Protein AF-A0A6J1WFA6-F1 (afdb_monomer_lite)

Secondary structure (DSSP, 8-state):
--SS-S----SHHHHHHHHHHHHHHHHHHHHHHHHHHHHTT--SSTT----THHHHHHHHHHHHHHHHHHHHHH----SHHHHHHHHHHTSS---

pLDDT: mean 85.5, std 12.62, range [50.16, 96.88]

Sequence (95 aa):
MALDDVEGGQGPAAWLRRWWRALLAEVVATLLLVLLGVASLIKLKPEQDVPLTNPALAFGFVVLMNIQAFGATSGAHMNPAVTLAAVLYGDMALA

Radius of gyration: 19.09 Å; chains: 1; bounding box: 49×29×56 Å

Foldseek 3Di:
DDDPPPDPDPDPVVVCVVCV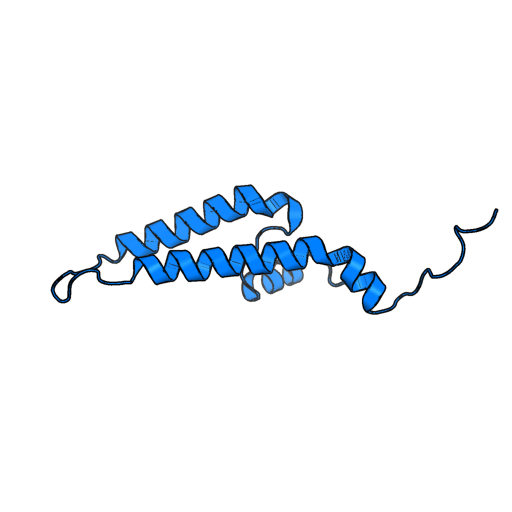QQVVLLVVLLCQLCVQLVVQCDDPDPPDDRPPVRSVVRNVVSQVVSCVVCCVRHVSQNDPVSVVVCCVVVVDPDD

Structure (mmCIF, N/CA/C/O backbone):
data_AF-A0A6J1WFA6-F1
#
_entry.id   AF-A0A6J1WFA6-F1
#
loop_
_atom_site.group_PDB
_atom_site.id
_atom_site.type_symbol
_atom_site.label_atom_id
_atom_site.label_alt_id
_atom_site.label_comp_id
_atom_site.label_asym_id
_atom_site.label_entity_id
_atom_site.label_seq_id
_atom_site.pdbx_PDB_ins_code
_atom_site.Cartn_x
_atom_site.Cartn_y
_atom_site.Cartn_z
_atom_site.occupancy
_atom_site.B_iso_or_equiv
_atom_site.auth_seq_id
_atom_site.auth_comp_id
_atom_site.auth_asym_id
_atom_site.auth_atom_id
_atom_site.pdbx_PDB_model_num
ATOM 1 N N . MET A 1 1 ? 28.606 14.677 -30.318 1.00 55.03 1 MET A N 1
ATOM 2 C CA . MET A 1 1 ? 30.063 14.769 -30.057 1.00 55.03 1 MET A CA 1
ATOM 3 C C . MET A 1 1 ? 30.278 15.870 -29.023 1.00 55.03 1 MET A C 1
ATOM 5 O O . MET A 1 1 ? 30.111 17.026 -29.362 1.00 55.03 1 MET A O 1
ATOM 9 N N . ALA A 1 2 ? 30.545 15.616 -27.749 1.00 50.16 2 ALA A N 1
ATOM 10 C CA . ALA A 1 2 ? 30.848 14.368 -27.066 1.00 50.16 2 ALA A CA 1
ATOM 11 C C . ALA A 1 2 ? 30.572 14.551 -25.560 1.00 50.16 2 ALA A C 1
ATOM 13 O O 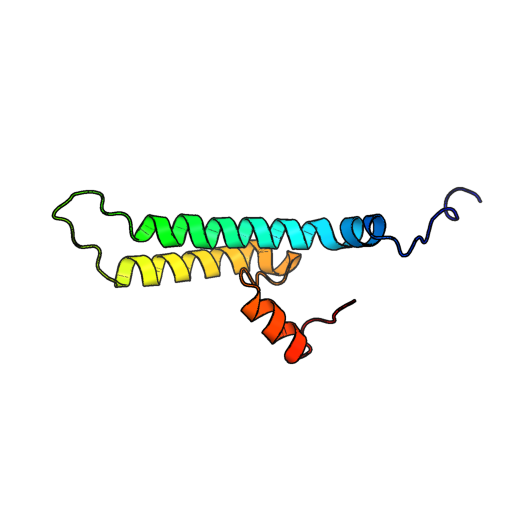. ALA A 1 2 ? 31.483 14.931 -24.837 1.00 50.16 2 ALA A O 1
ATOM 14 N N . LEU A 1 3 ? 29.331 14.313 -25.114 1.00 57.25 3 LEU A N 1
ATOM 15 C CA . LEU A 1 3 ? 28.985 13.999 -23.714 1.00 57.25 3 LEU A CA 1
ATOM 16 C C . LEU A 1 3 ? 27.798 13.008 -23.614 1.00 57.25 3 LEU A C 1
ATOM 18 O O . LEU A 1 3 ? 27.218 12.859 -22.546 1.00 57.25 3 LEU A O 1
ATOM 22 N N . ASP A 1 4 ? 27.463 12.311 -24.707 1.00 52.44 4 ASP A N 1
ATOM 23 C CA . ASP A 1 4 ? 26.414 11.276 -24.741 1.00 52.44 4 ASP A CA 1
ATOM 24 C C . ASP A 1 4 ? 26.971 9.844 -24.561 1.00 52.44 4 ASP A C 1
ATOM 26 O O . ASP A 1 4 ? 26.216 8.882 -24.627 1.00 52.44 4 ASP A O 1
ATOM 30 N N . ASP A 1 5 ? 28.275 9.685 -24.289 1.00 54.78 5 ASP A N 1
ATOM 31 C CA . ASP A 1 5 ? 28.969 8.382 -24.338 1.00 54.78 5 ASP A CA 1
ATOM 32 C C . ASP A 1 5 ? 29.805 8.046 -23.084 1.00 54.78 5 ASP A C 1
ATOM 34 O O . ASP A 1 5 ? 30.861 7.421 -23.185 1.00 54.78 5 ASP A O 1
ATOM 38 N N . VAL A 1 6 ? 29.363 8.423 -21.876 1.00 56.44 6 VAL A N 1
ATOM 39 C CA . VAL A 1 6 ? 29.975 7.904 -20.634 1.00 56.44 6 VAL A CA 1
ATOM 40 C C . VAL A 1 6 ? 28.886 7.469 -19.641 1.00 56.44 6 VAL A C 1
ATOM 42 O O . VAL A 1 6 ? 28.189 8.293 -19.063 1.00 56.44 6 VAL A O 1
ATOM 45 N N . GLU A 1 7 ? 28.780 6.143 -19.467 1.00 51.75 7 GLU A N 1
ATOM 46 C CA . GLU A 1 7 ? 28.002 5.376 -18.471 1.00 51.75 7 GLU A CA 1
ATOM 47 C C . GLU A 1 7 ? 26.565 4.934 -18.809 1.00 51.75 7 GLU A C 1
ATOM 49 O O . GLU A 1 7 ? 25.619 5.097 -18.035 1.00 51.75 7 GLU A O 1
ATOM 54 N N . GLY A 1 8 ? 26.442 4.132 -19.870 1.00 52.09 8 GLY A N 1
ATOM 55 C CA . GLY A 1 8 ? 25.503 3.000 -19.907 1.00 52.09 8 GLY A CA 1
ATOM 56 C C . GLY A 1 8 ? 25.852 1.911 -18.874 1.00 52.09 8 GLY A C 1
ATOM 57 O O . GLY A 1 8 ? 26.026 0.746 -19.221 1.00 52.09 8 GLY A O 1
ATOM 58 N N . GLY A 1 9 ? 26.016 2.283 -17.603 1.00 50.38 9 GLY A N 1
ATOM 59 C CA . GLY A 1 9 ? 26.338 1.354 -16.526 1.00 50.38 9 GLY A CA 1
ATOM 60 C C . GLY A 1 9 ? 25.096 0.585 -16.092 1.00 50.38 9 GLY A C 1
ATOM 61 O O . GLY A 1 9 ? 24.197 1.161 -15.479 1.00 50.38 9 GLY A O 1
ATOM 62 N N . GLN A 1 10 ? 25.065 -0.724 -16.345 1.00 66.19 10 GLN A N 1
ATOM 63 C CA . GLN A 1 10 ? 24.152 -1.682 -15.704 1.00 66.19 10 GLN A CA 1
ATOM 64 C C . GLN A 1 10 ? 24.515 -1.836 -14.211 1.00 66.19 10 GLN A C 1
ATOM 66 O O . GLN A 1 10 ? 24.883 -2.907 -13.743 1.00 66.19 10 GLN A O 1
ATOM 71 N N . GLY A 1 11 ? 24.507 -0.727 -13.470 1.00 76.31 11 GLY A N 1
ATOM 72 C CA . GLY A 1 11 ? 24.861 -0.657 -12.057 1.00 76.31 11 GLY A CA 1
ATOM 73 C C . GLY A 1 11 ? 23.640 -0.377 -11.172 1.00 76.31 11 GLY A C 1
ATOM 74 O O . GLY A 1 11 ? 22.658 0.208 -11.646 1.00 76.31 11 GLY A O 1
ATOM 75 N N . PRO A 1 12 ? 23.698 -0.701 -9.865 1.00 76.25 12 PRO A N 1
ATOM 76 C CA . PRO A 1 12 ? 22.579 -0.509 -8.933 1.00 76.25 12 PRO A CA 1
ATOM 77 C C . PRO A 1 12 ? 22.037 0.928 -8.906 1.00 76.25 12 PRO A C 1
ATOM 79 O O . PRO A 1 12 ? 20.831 1.147 -8.807 1.00 76.25 12 PRO A O 1
ATOM 82 N N . ALA A 1 13 ? 22.916 1.923 -9.060 1.00 82.38 13 ALA A N 1
ATOM 83 C CA . ALA A 1 13 ? 22.543 3.335 -9.066 1.00 82.38 13 ALA A CA 1
ATOM 84 C C . ALA A 1 13 ? 21.729 3.746 -10.308 1.00 82.38 13 ALA A C 1
ATOM 86 O O . ALA A 1 13 ? 20.831 4.580 -10.203 1.00 82.38 13 ALA A O 1
ATOM 87 N N . ALA A 1 14 ? 22.009 3.169 -11.482 1.00 83.56 14 ALA A N 1
ATOM 88 C CA . ALA A 1 14 ? 21.258 3.450 -12.706 1.00 83.56 14 ALA A CA 1
ATOM 89 C C . ALA A 1 14 ? 19.869 2.800 -12.678 1.00 83.56 14 ALA A C 1
ATOM 91 O O . ALA A 1 14 ? 18.886 3.439 -13.056 1.00 83.56 14 ALA A O 1
ATOM 92 N N . TRP A 1 15 ? 19.780 1.573 -12.153 1.00 84.19 15 TRP A N 1
ATOM 93 C CA . TRP A 1 15 ? 18.510 0.892 -11.900 1.00 84.19 15 TRP A CA 1
ATOM 94 C C . TRP A 1 15 ? 17.644 1.683 -10.915 1.00 84.19 15 TRP A C 1
ATOM 96 O O . TRP A 1 15 ? 16.495 2.006 -11.220 1.00 84.19 15 TRP A O 1
ATOM 106 N N . LEU A 1 16 ? 18.220 2.097 -9.779 1.00 84.19 16 LEU A N 1
ATOM 107 C CA . LEU A 1 16 ? 17.503 2.882 -8.775 1.00 84.19 16 LEU A CA 1
ATOM 108 C C . LEU A 1 16 ? 16.982 4.187 -9.378 1.00 84.19 16 LEU A C 1
ATOM 110 O O . LEU A 1 16 ? 15.814 4.523 -9.226 1.00 84.19 16 LEU A O 1
ATOM 114 N N . ARG A 1 17 ? 17.816 4.895 -10.137 1.00 83.56 17 ARG A N 1
ATOM 115 C CA . ARG A 1 17 ? 17.445 6.150 -10.800 1.00 83.56 17 ARG A CA 1
ATOM 116 C C . ARG A 1 17 ? 16.396 5.972 -11.906 1.00 83.56 17 ARG A C 1
ATOM 118 O O . ARG A 1 17 ? 15.751 6.948 -12.280 1.00 83.56 17 ARG A O 1
ATOM 125 N N . ARG A 1 18 ? 16.180 4.755 -12.412 1.00 85.38 18 ARG A N 1
ATOM 126 C CA . ARG A 1 18 ? 15.072 4.440 -13.327 1.00 85.38 18 ARG A CA 1
ATOM 127 C C . ARG A 1 18 ? 13.766 4.145 -12.584 1.00 85.38 18 ARG A C 1
ATOM 129 O O . ARG A 1 18 ? 12.717 4.597 -13.033 1.00 85.38 18 ARG A O 1
ATOM 136 N N . TRP A 1 19 ? 13.828 3.462 -11.441 1.00 87.00 19 TRP A N 1
ATOM 137 C CA . TRP A 1 19 ? 12.644 2.988 -10.707 1.00 87.00 19 TRP A CA 1
ATOM 138 C C . TRP A 1 19 ? 12.265 3.811 -9.465 1.00 87.00 19 TRP A C 1
ATOM 140 O O . TRP A 1 19 ? 11.213 3.572 -8.878 1.00 87.00 19 TRP A O 1
ATOM 150 N N . TRP A 1 20 ? 13.061 4.812 -9.074 1.00 88.19 20 TRP A N 1
ATOM 151 C CA . TRP A 1 20 ? 12.868 5.577 -7.830 1.00 88.19 20 TRP A CA 1
ATOM 152 C C . TRP A 1 20 ? 11.468 6.183 -7.677 1.00 88.19 20 TRP A C 1
ATOM 154 O O . TRP A 1 20 ? 10.935 6.203 -6.573 1.00 88.19 20 TRP A O 1
ATOM 164 N N . ARG A 1 21 ? 10.851 6.645 -8.775 1.00 88.94 21 ARG A N 1
ATOM 165 C CA . ARG A 1 21 ? 9.492 7.218 -8.765 1.00 88.94 21 ARG A CA 1
ATOM 166 C C . ARG A 1 21 ? 8.450 6.179 -8.367 1.00 88.94 21 ARG A C 1
ATOM 168 O O . ARG A 1 21 ? 7.597 6.471 -7.538 1.00 88.94 21 ARG A O 1
ATOM 175 N N . ALA A 1 22 ? 8.539 4.982 -8.945 1.00 88.62 22 ALA A N 1
ATOM 176 C CA . ALA A 1 22 ? 7.631 3.883 -8.645 1.00 88.62 22 ALA A CA 1
ATOM 177 C C . ALA A 1 22 ? 7.849 3.369 -7.214 1.00 88.62 22 ALA A C 1
ATOM 179 O O . ALA A 1 22 ? 6.884 3.187 -6.481 1.00 88.62 22 ALA A O 1
ATOM 180 N N . LEU A 1 23 ? 9.109 3.234 -6.782 1.00 88.75 23 LEU A N 1
ATOM 181 C CA . LEU A 1 23 ? 9.446 2.824 -5.415 1.00 88.75 23 LEU A CA 1
ATOM 182 C C . LEU A 1 23 ? 8.917 3.812 -4.367 1.00 88.75 23 LEU A C 1
ATOM 184 O O . LEU A 1 23 ? 8.301 3.396 -3.391 1.00 88.75 23 LEU A O 1
ATOM 188 N N . LEU A 1 24 ? 9.117 5.118 -4.572 1.00 91.94 24 LEU A N 1
ATOM 189 C CA . LEU A 1 24 ? 8.573 6.134 -3.670 1.00 91.94 24 LEU A CA 1
ATOM 190 C C . LEU A 1 24 ? 7.043 6.140 -3.672 1.00 91.94 24 LEU A C 1
ATOM 192 O O . LEU A 1 24 ? 6.448 6.257 -2.604 1.00 91.94 24 LEU A O 1
ATOM 196 N N . ALA A 1 25 ? 6.409 5.995 -4.838 1.00 91.75 25 ALA A N 1
ATOM 197 C CA . ALA A 1 25 ? 4.956 5.914 -4.934 1.00 91.75 25 ALA A CA 1
ATOM 198 C C . ALA A 1 25 ? 4.400 4.714 -4.146 1.00 91.75 25 ALA A C 1
ATOM 200 O O . ALA A 1 25 ? 3.476 4.893 -3.360 1.00 91.75 25 ALA A O 1
ATOM 201 N N . GLU A 1 26 ? 5.005 3.529 -4.264 1.00 92.75 26 GLU A N 1
ATOM 202 C CA . GLU A 1 26 ? 4.605 2.337 -3.500 1.00 92.75 26 GLU A CA 1
ATOM 203 C C . GLU A 1 26 ? 4.819 2.506 -1.990 1.00 92.75 26 GLU A C 1
ATOM 205 O O . GLU A 1 26 ? 3.953 2.129 -1.198 1.00 92.75 26 GLU A O 1
ATOM 210 N N . VAL A 1 27 ? 5.930 3.121 -1.567 1.00 94.06 27 VAL A N 1
ATOM 211 C CA . VAL A 1 27 ? 6.196 3.399 -0.145 1.00 94.06 27 VAL A CA 1
ATOM 212 C C . VAL A 1 27 ? 5.155 4.359 0.426 1.00 94.06 27 VAL A C 1
ATOM 214 O O . VAL A 1 27 ? 4.596 4.091 1.489 1.00 94.06 27 VAL A O 1
ATOM 217 N N . VAL A 1 28 ? 4.861 5.456 -0.275 1.00 94.88 28 VAL A N 1
ATOM 218 C CA . VAL 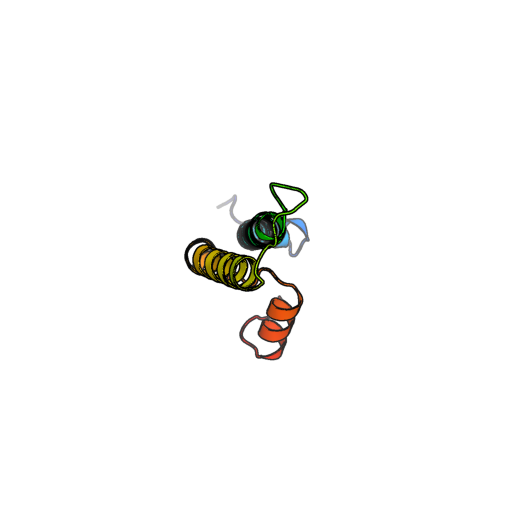A 1 28 ? 3.862 6.442 0.165 1.00 94.88 28 VAL A CA 1
ATOM 219 C C . VAL A 1 28 ? 2.461 5.836 0.162 1.00 94.88 28 VAL A C 1
ATOM 221 O O . VAL A 1 28 ? 1.723 6.008 1.130 1.00 94.88 28 VAL A O 1
ATOM 224 N N . ALA A 1 29 ? 2.092 5.087 -0.875 1.00 93.94 29 ALA A N 1
ATOM 225 C CA . ALA A 1 29 ? 0.782 4.455 -0.956 1.00 93.94 29 ALA A CA 1
ATOM 226 C C . ALA A 1 29 ? 0.587 3.410 0.160 1.00 93.94 29 ALA A C 1
ATOM 228 O O . ALA A 1 29 ? -0.451 3.401 0.824 1.00 93.94 29 ALA A O 1
ATOM 229 N N . THR A 1 30 ? 1.611 2.600 0.451 1.00 95.19 30 THR A N 1
ATOM 230 C CA . THR A 1 30 ? 1.590 1.636 1.567 1.00 95.19 30 THR A CA 1
ATOM 231 C C . THR A 1 30 ? 1.529 2.344 2.922 1.00 95.19 30 THR A C 1
ATOM 233 O O . THR A 1 30 ? 0.760 1.939 3.795 1.00 95.19 30 THR A O 1
ATOM 236 N N . LEU A 1 31 ? 2.285 3.436 3.097 1.00 95.62 31 LEU A N 1
ATOM 237 C CA . LEU A 1 31 ? 2.235 4.264 4.304 1.00 95.62 31 LEU A CA 1
ATOM 238 C C . LEU A 1 31 ? 0.816 4.786 4.541 1.00 95.62 31 LEU A C 1
ATOM 240 O O . LEU A 1 31 ? 0.304 4.648 5.646 1.00 95.62 31 LEU A O 1
ATOM 244 N N . LEU A 1 32 ? 0.174 5.355 3.517 1.00 95.50 32 LEU A N 1
ATOM 245 C CA . LEU A 1 32 ? -1.191 5.875 3.617 1.00 95.50 32 LEU A CA 1
ATOM 246 C C . LEU A 1 32 ? -2.200 4.767 3.929 1.00 95.50 32 LEU A C 1
ATOM 248 O O . LEU A 1 32 ? -3.053 4.958 4.795 1.00 95.50 32 LEU A O 1
ATOM 252 N N . LEU A 1 33 ? -2.074 3.607 3.277 1.00 95.94 33 LEU A N 1
ATOM 253 C CA . LEU A 1 33 ? -2.930 2.444 3.515 1.00 95.94 33 LEU A CA 1
ATOM 254 C C . LEU A 1 33 ? -2.874 1.989 4.974 1.00 95.94 33 LEU A C 1
ATOM 256 O O . LEU A 1 33 ? -3.914 1.836 5.615 1.00 95.94 33 LEU A O 1
ATOM 260 N N . VAL A 1 34 ? -1.668 1.811 5.515 1.00 96.12 34 VAL A N 1
ATOM 261 C CA . VAL A 1 34 ? -1.479 1.367 6.900 1.00 96.12 34 VAL A CA 1
ATOM 262 C C . VAL A 1 34 ? -1.868 2.467 7.880 1.00 96.12 34 VAL A C 1
ATOM 264 O O . VAL A 1 34 ? -2.599 2.198 8.828 1.00 96.12 34 VAL A O 1
ATOM 267 N N . LEU A 1 35 ? -1.428 3.705 7.656 1.00 95.69 35 LEU A N 1
ATOM 268 C CA . LEU A 1 35 ? -1.683 4.818 8.567 1.00 95.69 35 LEU A CA 1
ATOM 269 C C . LEU A 1 35 ? -3.182 5.075 8.719 1.00 95.69 35 LEU A C 1
ATOM 271 O O . LEU A 1 35 ? -3.691 5.073 9.835 1.00 95.69 35 LEU A O 1
ATOM 275 N N . LEU A 1 36 ? -3.892 5.275 7.609 1.00 95.56 36 LEU A N 1
ATOM 276 C CA . LEU A 1 36 ? -5.312 5.626 7.628 1.00 95.56 36 LEU A CA 1
ATOM 277 C C . LEU A 1 36 ? -6.191 4.412 7.944 1.00 95.56 36 LEU A C 1
ATOM 279 O O . LEU A 1 36 ? -7.166 4.530 8.688 1.00 95.56 36 LEU A O 1
ATOM 283 N N . GLY A 1 37 ? -5.822 3.234 7.435 1.00 94.25 37 GLY A N 1
ATOM 284 C CA . GLY A 1 37 ? -6.514 1.988 7.733 1.00 94.25 37 GLY A CA 1
ATOM 285 C C . GLY A 1 37 ? -6.431 1.630 9.216 1.00 94.25 37 GLY A C 1
ATOM 286 O O . GLY A 1 37 ? -7.458 1.415 9.855 1.00 94.25 37 GLY A O 1
ATOM 287 N N . VAL A 1 38 ? -5.238 1.643 9.815 1.00 94.50 38 VAL A N 1
ATOM 288 C CA . VAL A 1 38 ? -5.079 1.345 11.248 1.00 94.50 38 VAL A CA 1
ATOM 289 C C . VAL A 1 38 ? -5.632 2.471 12.122 1.00 94.50 38 VAL A C 1
ATOM 291 O O . VAL A 1 38 ? -6.243 2.182 13.149 1.00 94.50 38 VAL A O 1
ATOM 294 N N . ALA A 1 39 ? -5.516 3.740 11.712 1.00 93.88 39 ALA A N 1
ATOM 295 C CA . ALA A 1 39 ? -6.127 4.852 12.445 1.00 93.88 39 ALA A CA 1
ATOM 296 C C . ALA A 1 39 ? -7.649 4.695 12.598 1.00 93.88 39 ALA A C 1
ATOM 298 O O . ALA A 1 39 ? -8.201 5.074 13.628 1.00 93.88 39 ALA A O 1
ATOM 299 N N . SER A 1 40 ? -8.326 4.081 11.623 1.00 92.88 40 SER A N 1
ATOM 300 C CA . SER A 1 40 ? -9.771 3.818 11.695 1.00 92.88 40 SER A CA 1
ATOM 301 C C . SER A 1 40 ? -10.181 2.823 12.793 1.00 92.88 40 SER A C 1
ATOM 303 O O . SER A 1 40 ? -11.353 2.775 13.168 1.00 92.88 40 SER A O 1
ATOM 305 N N . LEU A 1 41 ? -9.229 2.050 13.329 1.00 92.38 41 LEU A N 1
ATOM 306 C CA . LEU A 1 41 ? -9.438 1.110 14.433 1.00 92.38 41 LEU A CA 1
ATOM 307 C C . LEU A 1 41 ? -9.281 1.771 15.810 1.00 92.38 41 LEU A C 1
ATOM 309 O O . LEU A 1 41 ? -9.620 1.162 16.827 1.00 92.38 41 LEU A O 1
ATOM 313 N N . ILE A 1 42 ? -8.753 2.997 15.868 1.00 92.25 42 ILE A N 1
ATOM 314 C CA . ILE A 1 42 ? -8.471 3.682 17.128 1.00 92.25 42 ILE A CA 1
ATOM 315 C C . ILE A 1 42 ? -9.785 4.103 17.790 1.00 92.25 42 ILE A C 1
ATOM 317 O O . ILE A 1 42 ? -10.584 4.862 17.238 1.00 92.25 42 ILE A O 1
ATOM 321 N N . LYS A 1 43 ? -9.989 3.636 19.023 1.00 89.69 43 LYS A N 1
ATOM 322 C CA . LYS A 1 43 ? -11.098 4.068 19.875 1.00 89.69 43 LYS A CA 1
ATOM 323 C C . LYS A 1 43 ? -10.814 5.467 20.420 1.00 89.69 43 LYS A C 1
ATOM 325 O O . LYS A 1 43 ? -9.793 5.688 21.061 1.00 89.69 43 LYS A O 1
ATOM 330 N N . LEU A 1 44 ? -11.743 6.399 20.210 1.00 87.31 44 LEU A N 1
ATOM 331 C CA . LEU A 1 44 ? -11.652 7.758 20.766 1.00 87.31 44 LEU A CA 1
ATOM 332 C C . LEU A 1 44 ? -12.109 7.835 22.228 1.00 87.31 44 LEU A C 1
ATOM 334 O O . LEU A 1 44 ? -11.750 8.769 22.940 1.00 87.31 44 LEU A O 1
ATOM 338 N N . LYS A 1 45 ? -12.914 6.864 22.671 1.00 91.31 45 LYS A N 1
ATOM 339 C CA . LYS A 1 45 ? -13.372 6.722 24.055 1.00 91.31 45 LYS A CA 1
ATOM 340 C C . LYS A 1 45 ? -13.263 5.257 24.486 1.00 91.31 45 LYS A C 1
ATOM 342 O O . LYS A 1 45 ? -13.495 4.388 23.642 1.00 91.31 45 LYS A O 1
ATOM 347 N N . PRO A 1 46 ? -12.963 4.967 25.763 1.00 85.06 46 PRO A N 1
ATOM 348 C CA . PRO A 1 46 ? -12.791 3.596 26.249 1.00 85.06 46 PRO A CA 1
ATOM 349 C C . PRO A 1 46 ? -14.016 2.706 26.006 1.00 85.06 46 PRO A C 1
ATOM 351 O O . PRO A 1 46 ? -13.875 1.570 25.559 1.00 85.06 46 PRO A O 1
ATOM 354 N N . GLU A 1 47 ? -15.216 3.245 26.233 1.00 89.19 47 GLU A N 1
ATOM 355 C CA . GLU A 1 47 ? -16.487 2.525 26.056 1.00 89.19 47 GLU A CA 1
ATOM 356 C C . GLU A 1 47 ? -17.030 2.533 24.617 1.00 89.19 47 GLU A C 1
ATOM 358 O O . GLU A 1 47 ? -18.072 1.942 24.348 1.00 89.19 47 GLU A O 1
ATOM 363 N N . GLN A 1 48 ? -16.350 3.184 23.669 1.00 86.69 48 GLN A N 1
ATOM 364 C CA . GLN A 1 48 ? -16.819 3.212 22.287 1.00 86.69 48 GLN A CA 1
ATOM 365 C C . GLN A 1 48 ? -16.477 1.904 21.572 1.00 86.69 48 GLN A C 1
ATOM 367 O O . GLN A 1 48 ? -15.312 1.501 21.493 1.00 86.69 48 GLN A O 1
ATOM 372 N N . ASP A 1 49 ? -17.485 1.282 20.971 1.00 86.81 49 ASP A N 1
ATOM 373 C CA . ASP A 1 49 ? -17.269 0.224 19.995 1.00 86.81 49 ASP A CA 1
ATOM 374 C C . ASP A 1 49 ? -17.029 0.809 18.607 1.00 86.81 49 ASP A C 1
ATOM 376 O O . ASP A 1 49 ? -17.710 1.731 18.156 1.00 86.81 49 ASP A O 1
ATOM 380 N N . VAL A 1 50 ? -16.011 0.275 17.936 1.00 87.25 50 VAL A N 1
ATOM 381 C CA . VAL A 1 50 ? -15.715 0.590 16.541 1.00 87.25 50 VAL A CA 1
ATOM 382 C C . VAL A 1 50 ? -16.331 -0.534 15.717 1.00 87.25 50 VAL A C 1
ATOM 384 O O . VAL A 1 50 ? -15.796 -1.646 15.727 1.00 87.25 50 VAL A O 1
ATOM 387 N N . PRO A 1 51 ? -17.468 -0.297 15.040 1.00 90.69 51 PRO A N 1
ATOM 388 C CA . PRO A 1 51 ? -18.071 -1.322 14.207 1.00 90.69 51 PRO A CA 1
ATOM 389 C C . PRO A 1 51 ? -17.105 -1.675 13.076 1.00 90.69 51 PRO A C 1
ATOM 391 O O . PRO A 1 51 ? -16.461 -0.794 12.507 1.00 90.69 51 PRO A O 1
ATOM 394 N N . LEU A 1 52 ? -17.034 -2.959 12.712 1.00 91.75 52 LEU A N 1
ATOM 395 C CA . LEU A 1 52 ? -16.131 -3.457 11.662 1.00 91.75 52 LEU A CA 1
ATOM 396 C C . LEU A 1 52 ? -16.365 -2.799 10.291 1.00 91.75 52 LEU A C 1
ATOM 398 O O . LEU A 1 52 ? -15.481 -2.808 9.438 1.00 91.75 52 LEU A O 1
ATOM 402 N N . THR A 1 53 ? -17.527 -2.178 10.086 1.00 93.50 53 THR A N 1
ATOM 403 C CA . THR A 1 53 ? -17.836 -1.382 8.894 1.00 93.50 53 THR A CA 1
ATOM 404 C C . THR A 1 53 ? -16.912 -0.177 8.730 1.00 93.50 53 THR A C 1
ATOM 406 O O . THR A 1 53 ? -16.587 0.174 7.600 1.00 93.50 53 THR A O 1
ATOM 409 N N . ASN A 1 54 ? -16.458 0.439 9.827 1.00 92.12 54 ASN A N 1
ATOM 410 C CA . ASN A 1 54 ? -15.576 1.607 9.780 1.00 92.12 54 ASN A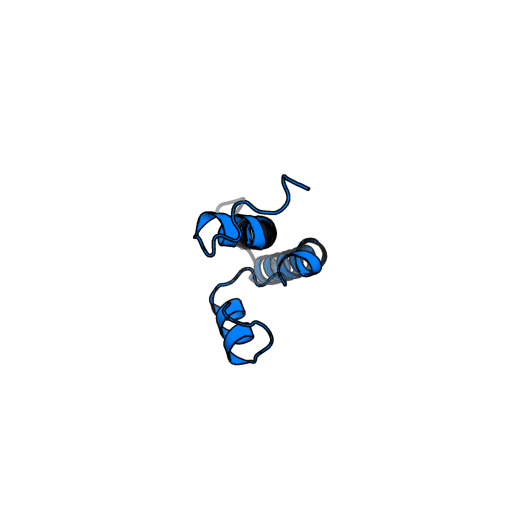 CA 1
ATOM 411 C C . ASN A 1 54 ? -14.217 1.279 9.145 1.00 92.12 54 ASN A C 1
ATOM 413 O O . ASN A 1 54 ? -13.893 1.895 8.129 1.00 92.12 54 ASN A O 1
ATOM 417 N N . PRO A 1 55 ? -13.435 0.310 9.664 1.00 94.81 55 PRO A N 1
ATOM 418 C CA . PRO A 1 55 ? -12.179 -0.062 9.033 1.00 94.81 55 PRO A CA 1
ATOM 419 C C . PRO A 1 55 ? -12.386 -0.658 7.644 1.00 94.81 55 PRO A C 1
ATOM 421 O O . PRO A 1 55 ? -11.632 -0.317 6.739 1.00 94.81 55 PRO A O 1
ATOM 424 N N . ALA A 1 56 ? -13.430 -1.463 7.422 1.00 95.19 56 ALA A N 1
ATOM 425 C CA . ALA A 1 56 ? -13.704 -2.015 6.094 1.00 95.19 56 ALA A CA 1
ATOM 426 C C . ALA A 1 56 ? -13.860 -0.911 5.030 1.00 95.19 56 ALA A C 1
ATOM 428 O O . ALA A 1 56 ? -13.237 -0.979 3.969 1.00 95.19 56 ALA A O 1
ATOM 429 N N . LEU A 1 57 ? -14.633 0.138 5.334 1.00 96.06 57 LEU A N 1
ATOM 430 C CA . LEU A 1 57 ? -14.785 1.284 4.439 1.00 96.06 57 LEU A CA 1
ATOM 431 C C . LEU A 1 57 ? -13.507 2.121 4.355 1.00 96.06 57 LEU A C 1
ATOM 433 O O . LEU A 1 57 ? -13.122 2.505 3.256 1.00 96.06 57 LEU A O 1
ATOM 437 N N . ALA A 1 58 ? -12.826 2.379 5.474 1.00 95.44 58 ALA A N 1
ATOM 438 C CA . ALA A 1 58 ? -11.601 3.176 5.486 1.00 95.44 58 ALA A CA 1
ATOM 439 C C . ALA A 1 58 ? -10.500 2.551 4.615 1.00 95.44 58 ALA A C 1
ATOM 441 O O . ALA A 1 58 ? -9.961 3.226 3.740 1.00 95.44 58 ALA A O 1
ATOM 442 N N . PHE A 1 59 ? -10.215 1.257 4.786 1.00 96.06 59 PHE A N 1
ATOM 443 C CA . PHE A 1 59 ? -9.248 0.546 3.947 1.00 96.06 59 PHE A CA 1
ATOM 444 C C . PHE A 1 59 ? -9.662 0.575 2.468 1.00 96.06 59 PHE A C 1
ATOM 446 O O . PHE A 1 59 ? -8.835 0.887 1.614 1.00 96.06 59 PHE A O 1
ATOM 453 N N . GLY A 1 60 ? -10.940 0.328 2.160 1.00 95.56 60 GLY A N 1
ATOM 454 C CA . GLY A 1 60 ? -11.445 0.372 0.784 1.00 95.56 60 GLY A CA 1
ATOM 455 C C . GLY A 1 60 ? -11.298 1.747 0.122 1.00 95.56 60 GLY A C 1
ATOM 456 O O . GLY A 1 60 ? -10.813 1.843 -1.006 1.00 95.56 60 GLY A O 1
ATOM 457 N N . PHE A 1 61 ? -11.656 2.825 0.825 1.00 96.62 61 PHE A N 1
ATOM 458 C CA . PHE A 1 61 ? -11.533 4.190 0.307 1.00 96.62 61 PHE A CA 1
ATOM 459 C C . PHE A 1 61 ? -10.080 4.619 0.114 1.00 96.62 61 PHE A C 1
ATOM 461 O O . PHE A 1 61 ? -9.771 5.283 -0.875 1.00 96.62 61 PHE A O 1
ATOM 468 N N . VAL A 1 62 ? -9.179 4.230 1.017 1.00 96.88 62 VAL A N 1
ATOM 469 C CA . VAL A 1 62 ? -7.753 4.556 0.886 1.00 96.88 62 VAL A CA 1
ATOM 470 C C . VAL A 1 62 ? -7.138 3.831 -0.308 1.00 96.88 62 VAL A C 1
ATOM 472 O O . VAL A 1 62 ? -6.414 4.457 -1.080 1.00 96.88 62 VAL A O 1
ATOM 475 N N . VAL A 1 63 ? -7.480 2.556 -0.524 1.00 96.19 63 VAL A N 1
ATOM 476 C CA . VAL A 1 63 ? -7.063 1.823 -1.731 1.00 96.19 63 VAL A CA 1
ATOM 477 C C . VAL A 1 63 ? -7.572 2.524 -2.989 1.00 96.19 63 VAL A C 1
ATOM 479 O O . VAL A 1 63 ? -6.782 2.788 -3.892 1.00 96.19 63 VAL A O 1
ATOM 482 N N . LEU A 1 64 ? -8.855 2.897 -3.038 1.00 96.31 64 LEU A N 1
ATOM 483 C CA . LEU A 1 64 ? -9.426 3.625 -4.176 1.00 96.31 64 LEU A CA 1
ATOM 484 C C . LEU A 1 64 ? -8.673 4.936 -4.449 1.00 96.31 64 LEU A C 1
ATOM 486 O O . LEU A 1 64 ? -8.293 5.212 -5.586 1.00 96.31 64 LEU A O 1
ATOM 490 N N . MET A 1 65 ? -8.429 5.734 -3.410 1.00 95.94 65 MET A N 1
ATOM 491 C CA . MET A 1 65 ? -7.722 7.009 -3.533 1.00 95.94 65 MET A CA 1
ATOM 492 C C . MET A 1 65 ? -6.285 6.811 -4.026 1.00 95.94 65 MET A C 1
ATOM 494 O O . MET A 1 65 ? -5.829 7.529 -4.917 1.00 95.94 65 MET A O 1
ATOM 498 N N . ASN A 1 66 ? -5.588 5.806 -3.498 1.00 95.62 66 ASN A N 1
ATOM 499 C CA . ASN A 1 66 ? -4.224 5.488 -3.896 1.00 95.62 66 ASN A CA 1
ATOM 500 C C . ASN A 1 66 ? -4.140 4.959 -5.334 1.00 95.62 66 ASN A C 1
ATOM 502 O O . ASN A 1 66 ? -3.197 5.309 -6.037 1.00 95.62 66 ASN A O 1
ATOM 506 N N . ILE A 1 67 ? -5.118 4.178 -5.806 1.00 94.88 67 ILE A N 1
ATOM 507 C CA . ILE A 1 67 ? -5.186 3.757 -7.215 1.00 94.88 67 ILE A CA 1
ATOM 508 C C . ILE A 1 67 ? -5.316 4.984 -8.123 1.00 94.88 67 ILE A C 1
ATOM 510 O O . ILE A 1 67 ? -4.568 5.113 -9.091 1.00 94.88 67 ILE A O 1
ATOM 514 N N . GLN A 1 68 ? -6.196 5.928 -7.779 1.00 95.19 68 GLN A N 1
ATOM 515 C CA . GLN A 1 68 ? -6.382 7.151 -8.567 1.00 95.19 68 GLN A CA 1
ATOM 516 C C . GLN A 1 68 ? -5.143 8.061 -8.557 1.00 95.19 68 GLN A C 1
ATOM 518 O O . GLN A 1 68 ? -4.855 8.710 -9.560 1.00 95.19 68 GLN A O 1
ATOM 523 N N . ALA A 1 69 ? -4.408 8.118 -7.443 1.00 93.00 69 ALA A N 1
ATOM 524 C CA . ALA A 1 69 ? -3.237 8.982 -7.300 1.00 93.00 69 ALA A CA 1
ATOM 525 C C . ALA A 1 69 ? -1.943 8.365 -7.863 1.00 93.00 69 ALA A C 1
ATOM 527 O O . ALA A 1 69 ? -1.165 9.049 -8.530 1.00 93.00 69 ALA A O 1
ATOM 528 N N . PHE A 1 70 ? -1.697 7.081 -7.593 1.00 92.06 70 PHE A N 1
ATOM 529 C CA . PHE A 1 70 ? -0.414 6.414 -7.842 1.00 92.06 70 PHE A CA 1
ATOM 530 C C . PHE A 1 70 ? -0.476 5.339 -8.931 1.00 92.06 70 PHE A C 1
ATOM 532 O O . PHE A 1 70 ? 0.580 4.898 -9.390 1.00 92.06 70 PHE A O 1
ATOM 539 N N . GLY A 1 71 ? -1.669 4.959 -9.404 1.00 89.31 71 GLY A N 1
ATOM 540 C CA . GLY A 1 71 ? -1.848 3.887 -10.389 1.00 89.31 71 GLY A CA 1
ATOM 541 C C . GLY A 1 71 ? -1.022 4.097 -11.658 1.00 89.31 71 GLY A C 1
ATOM 542 O O . GLY A 1 71 ? -0.310 3.196 -12.085 1.00 89.31 71 GLY A O 1
ATOM 543 N N . ALA A 1 72 ? -1.002 5.319 -12.197 1.00 87.69 72 ALA A N 1
ATOM 544 C CA . ALA A 1 72 ? -0.208 5.651 -13.384 1.00 87.69 72 ALA A CA 1
ATOM 545 C C . ALA A 1 72 ? 1.315 5.690 -13.140 1.00 87.69 72 ALA A C 1
ATOM 547 O O . ALA A 1 72 ? 2.087 5.670 -14.097 1.00 87.69 72 ALA A O 1
ATOM 548 N N . THR A 1 73 ? 1.761 5.790 -11.882 1.00 87.56 73 THR A N 1
ATOM 549 C CA . THR A 1 73 ? 3.190 5.898 -11.543 1.00 87.56 73 THR A CA 1
ATOM 550 C C . THR A 1 73 ? 3.812 4.547 -11.192 1.00 87.56 73 THR A C 1
ATOM 552 O O . THR A 1 73 ? 4.939 4.291 -11.610 1.00 87.56 73 THR A O 1
ATOM 555 N N . SER A 1 74 ? 3.117 3.697 -10.429 1.00 86.69 74 SER A N 1
ATOM 556 C CA . SER A 1 74 ? 3.667 2.420 -9.944 1.00 86.69 74 SER A CA 1
ATOM 557 C C . SER A 1 74 ? 2.777 1.192 -10.149 1.00 86.69 74 SER A C 1
ATOM 559 O O . SER A 1 74 ? 3.222 0.087 -9.860 1.00 86.69 74 SER A O 1
ATOM 561 N N . GLY A 1 75 ? 1.536 1.358 -10.615 1.00 84.69 75 GLY A N 1
ATOM 562 C CA . GLY A 1 75 ? 0.514 0.303 -10.578 1.00 84.69 75 GLY A CA 1
ATOM 563 C C . GLY A 1 75 ? -0.259 0.243 -9.255 1.00 84.69 75 GLY A C 1
ATOM 564 O O . GLY A 1 75 ? -1.285 -0.426 -9.185 1.00 84.69 75 GLY A O 1
ATO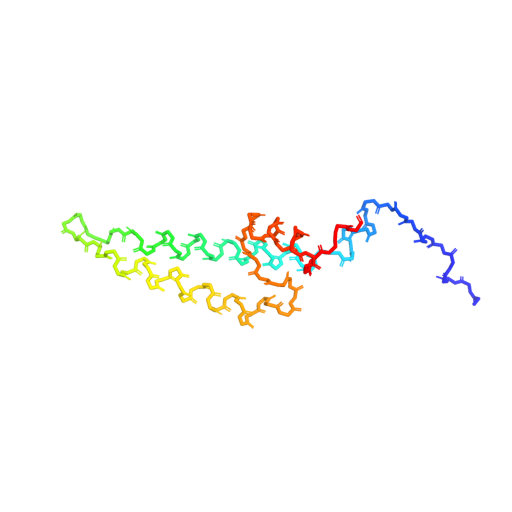M 565 N N . ALA A 1 76 ? 0.176 1.001 -8.239 1.00 90.12 76 ALA A N 1
ATOM 566 C CA . ALA A 1 76 ? -0.476 1.144 -6.938 1.00 90.12 76 ALA A CA 1
ATOM 567 C C . ALA A 1 76 ? -0.767 -0.204 -6.250 1.00 90.12 76 ALA A C 1
ATOM 569 O O . ALA A 1 76 ? -1.886 -0.462 -5.807 1.00 90.12 76 ALA A O 1
ATOM 570 N N . HIS A 1 77 ? 0.245 -1.068 -6.149 1.00 90.38 77 HIS A N 1
ATOM 571 C CA . HIS A 1 77 ? 0.093 -2.397 -5.553 1.00 90.38 77 HIS A CA 1
ATOM 572 C C . HIS A 1 77 ? -0.050 -2.341 -4.032 1.00 90.38 77 HIS A C 1
ATOM 574 O O . HIS A 1 77 ? -0.812 -3.119 -3.455 1.00 90.38 77 HIS A O 1
ATOM 580 N N . MET A 1 78 ? 0.685 -1.433 -3.380 1.00 90.62 7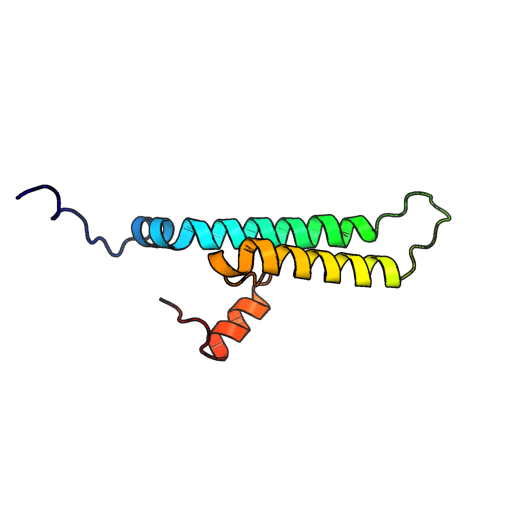8 MET A N 1
ATOM 581 C CA . MET A 1 78 ? 0.678 -1.162 -1.934 1.00 90.62 78 MET A CA 1
ATOM 582 C C . MET A 1 78 ? 1.003 -2.383 -1.059 1.00 90.62 78 MET A C 1
ATOM 584 O O . MET A 1 78 ? 0.820 -2.360 0.159 1.00 90.62 78 MET A O 1
ATOM 588 N N . ASN A 1 79 ? 1.411 -3.491 -1.681 1.00 90.19 79 ASN A N 1
ATOM 589 C CA . ASN A 1 79 ? 1.501 -4.796 -1.055 1.00 90.19 79 ASN A CA 1
ATOM 590 C C . ASN A 1 79 ? 2.462 -5.704 -1.845 1.00 90.19 79 ASN A C 1
ATOM 592 O O . ASN A 1 79 ? 2.210 -5.993 -3.019 1.00 90.19 79 ASN A O 1
ATOM 596 N N . PRO A 1 80 ? 3.513 -6.241 -1.201 1.00 85.19 80 PRO A N 1
ATOM 597 C CA . PRO A 1 80 ? 4.432 -7.191 -1.822 1.00 85.19 80 PRO A CA 1
ATOM 598 C C . PRO A 1 80 ? 3.755 -8.434 -2.418 1.00 85.19 80 PRO A C 1
ATOM 600 O O . PRO A 1 80 ? 4.197 -8.923 -3.454 1.00 85.19 80 PRO A O 1
ATOM 603 N N . ALA A 1 81 ? 2.677 -8.940 -1.805 1.00 87.75 81 ALA A N 1
ATOM 604 C CA . ALA A 1 81 ? 1.949 -10.103 -2.315 1.00 87.75 81 ALA A CA 1
ATOM 605 C C . ALA A 1 81 ? 1.209 -9.795 -3.627 1.00 87.75 81 ALA A C 1
ATOM 607 O O . ALA A 1 81 ? 1.173 -10.638 -4.520 1.00 87.75 81 ALA A O 1
ATOM 608 N N . VAL A 1 82 ? 0.665 -8.580 -3.763 1.00 88.75 82 VAL A N 1
ATOM 609 C CA . VAL A 1 82 ? 0.014 -8.115 -5.000 1.00 88.75 82 VAL A CA 1
ATOM 610 C C . VAL A 1 82 ? 1.057 -7.929 -6.096 1.00 88.75 82 VAL A C 1
ATOM 612 O O . VAL A 1 82 ? 0.858 -8.402 -7.210 1.00 88.75 82 VAL A O 1
ATOM 615 N N . THR A 1 83 ? 2.211 -7.343 -5.767 1.00 86.88 83 THR A N 1
ATOM 616 C CA . THR A 1 83 ? 3.336 -7.235 -6.706 1.00 86.88 83 THR A CA 1
ATOM 617 C C . THR A 1 83 ? 3.820 -8.600 -7.176 1.00 86.88 83 THR A C 1
ATOM 619 O O . THR A 1 83 ? 4.023 -8.795 -8.370 1.00 86.88 83 THR A O 1
ATOM 622 N N . LEU A 1 84 ? 3.959 -9.569 -6.268 1.00 84.69 84 LEU A N 1
ATOM 623 C CA . LEU A 1 84 ? 4.334 -10.930 -6.638 1.00 84.69 84 LEU A CA 1
ATOM 624 C C . LEU A 1 84 ? 3.282 -11.575 -7.549 1.00 84.69 84 LEU A C 1
ATOM 626 O O . LEU A 1 84 ? 3.643 -12.193 -8.545 1.00 84.69 84 LEU A O 1
ATOM 630 N N . ALA A 1 85 ? 1.995 -11.408 -7.243 1.00 86.44 85 ALA A N 1
ATOM 631 C CA . ALA A 1 85 ? 0.918 -11.915 -8.086 1.00 86.44 85 ALA A CA 1
ATOM 632 C C . ALA A 1 85 ? 0.952 -11.296 -9.494 1.00 86.44 85 ALA A C 1
ATOM 634 O O . ALA A 1 85 ? 0.844 -12.031 -10.470 1.00 86.44 85 ALA A O 1
ATOM 635 N N . ALA A 1 86 ? 1.181 -9.984 -9.607 1.00 86.62 86 ALA A N 1
ATOM 636 C CA . ALA A 1 86 ? 1.322 -9.295 -10.891 1.00 86.62 86 ALA A CA 1
ATOM 637 C C . ALA A 1 86 ? 2.517 -9.823 -11.705 1.00 86.62 86 ALA A C 1
ATOM 639 O O . ALA A 1 86 ? 2.413 -10.002 -12.918 1.00 86.62 86 ALA A O 1
ATOM 640 N N . VAL A 1 87 ? 3.632 -10.142 -11.040 1.00 87.88 87 VAL A N 1
ATOM 641 C CA . VAL A 1 87 ? 4.792 -10.777 -11.685 1.00 87.88 87 VAL A CA 1
ATOM 642 C C . VAL A 1 87 ? 4.453 -12.182 -12.184 1.00 87.88 87 VAL A C 1
ATOM 644 O O . VAL A 1 87 ? 4.763 -12.522 -13.323 1.00 87.88 87 VAL A O 1
ATOM 647 N N . LEU A 1 88 ? 3.791 -12.999 -11.361 1.00 87.56 88 LEU A N 1
ATOM 648 C CA . LEU A 1 88 ? 3.411 -14.368 -11.732 1.00 87.56 88 LEU A CA 1
ATOM 649 C C . LEU A 1 88 ? 2.365 -14.409 -12.853 1.00 87.56 88 LEU A C 1
ATOM 651 O O . LEU A 1 88 ? 2.367 -15.339 -13.655 1.00 87.56 88 LEU A O 1
ATOM 655 N N . TYR A 1 89 ? 1.484 -13.412 -12.906 1.00 88.38 89 TYR A N 1
ATOM 656 C CA . TYR A 1 89 ? 0.465 -13.280 -13.943 1.00 88.38 89 TYR A CA 1
ATOM 657 C C . TYR A 1 89 ? 1.027 -12.722 -15.265 1.00 88.38 89 TYR A C 1
ATOM 659 O O . TYR A 1 89 ? 0.394 -12.857 -16.308 1.00 88.38 89 TYR A O 1
ATOM 667 N N . GLY A 1 90 ? 2.235 -12.147 -15.244 1.00 81.56 90 GLY A N 1
ATOM 668 C CA . GLY A 1 90 ? 2.889 -11.568 -16.420 1.00 81.56 90 GLY A CA 1
ATOM 669 C C . GLY A 1 90 ? 2.547 -10.098 -16.682 1.00 81.56 90 GLY A C 1
ATOM 670 O O . GLY A 1 90 ? 3.000 -9.548 -17.684 1.00 81.56 90 GLY A O 1
ATOM 671 N N . ASP A 1 91 ? 1.816 -9.445 -15.775 1.00 78.25 91 ASP A N 1
ATOM 672 C CA . ASP A 1 91 ? 1.517 -8.006 -15.839 1.00 78.25 91 ASP A CA 1
ATOM 673 C C . ASP A 1 91 ? 2.739 -7.141 -15.474 1.00 78.25 91 ASP A C 1
ATOM 675 O O . ASP A 1 91 ? 2.789 -5.951 -15.791 1.00 78.25 91 ASP A O 1
ATOM 679 N N . MET A 1 92 ? 3.752 -7.728 -14.826 1.00 75.69 92 MET A N 1
ATOM 680 C CA . MET A 1 92 ? 5.012 -7.068 -14.482 1.00 75.69 92 MET A CA 1
ATOM 681 C C . MET A 1 92 ? 6.208 -7.982 -14.777 1.00 75.69 92 MET A C 1
ATOM 683 O O . MET A 1 92 ? 6.279 -9.106 -14.288 1.00 75.69 92 MET A O 1
ATOM 687 N N . ALA A 1 93 ? 7.186 -7.491 -15.542 1.00 69.94 93 ALA A N 1
ATOM 688 C CA . ALA A 1 93 ? 8.446 -8.199 -15.762 1.00 69.94 93 ALA A CA 1
ATOM 689 C C . ALA A 1 93 ? 9.452 -7.876 -14.645 1.00 69.94 93 ALA A C 1
ATOM 691 O O . ALA A 1 93 ? 9.664 -6.706 -14.316 1.00 69.94 93 ALA A O 1
ATOM 692 N N . LEU A 1 94 ? 10.105 -8.904 -14.094 1.00 61.44 94 LEU A N 1
ATOM 693 C CA . LEU A 1 94 ? 11.327 -8.712 -13.313 1.00 61.44 94 LEU A CA 1
ATOM 694 C C . LEU A 1 94 ? 12.441 -8.352 -14.302 1.00 61.44 94 LEU A C 1
ATOM 696 O O . LEU A 1 94 ? 12.765 -9.154 -15.176 1.00 61.44 94 LEU A O 1
ATOM 700 N N . ALA A 1 95 ? 12.917 -7.109 -14.211 1.00 58.19 95 ALA A N 1
ATOM 701 C CA . ALA A 1 95 ? 13.990 -6.571 -15.046 1.00 58.19 95 ALA A CA 1
ATOM 702 C C . ALA A 1 95 ? 15.295 -7.366 -14.913 1.00 58.19 95 ALA A C 1
ATOM 704 O O . ALA A 1 95 ? 15.575 -7.844 -13.789 1.00 58.19 95 ALA A O 1
#